Protein AF-A0A0F8WND5-F1 (afdb_monomer)

pLDDT: mean 88.79, std 15.29, range [37.38, 98.12]

Radius of gyration: 18.57 Å; Cα contacts (8 Å, |Δi|>4): 70; chains: 1; bounding box: 40×26×60 Å

Sequence (109 aa):
KLVELFHLFRPLLEQAYEELGYPAEDLDNAIVAALDQILSTPIPTTPIALTHESVHYKYADPKLEALPPIQKQLLRMGPDHTQKIQTKARGLREALLSGAAEPVPTDDE

Mean predicted aligned error: 6.94 Å

Organism: NCBI:txid412755

Secondary structure (DSSP, 8-state):
-HHHHHHHHHHHHHHHHHHTTS-GGGHHHHHHHHHHHHHT----SSPPPEEEETTEEEESSHHHHTS-HHHHHHHHH-HHHHHHHHHHHHHHHHHHHHHT---------

Solvent-accessible surface area (backbone atoms only — not comparable to full-atom values): 6504 Å² total; p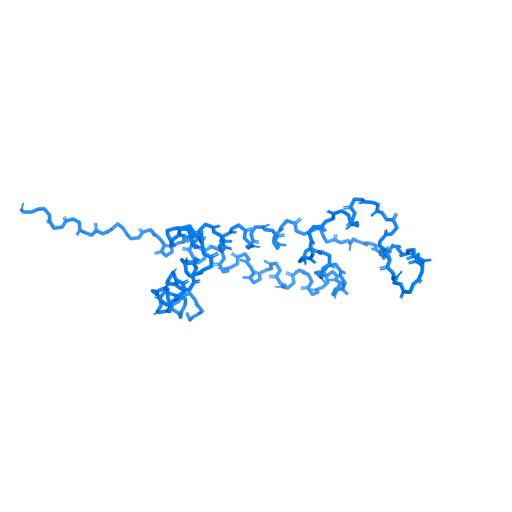er-residue (Å²): 107,73,64,58,53,47,65,72,44,37,69,62,51,26,52,55,38,37,76,74,73,42,67,41,85,48,50,63,57,52,53,52,50,53,40,50,50,54,59,67,42,78,72,64,95,59,88,81,59,69,37,78,65,79,99,44,78,41,52,58,50,66,72,62,53,70,42,58,69,68,36,45,50,36,56,72,62,36,49,72,51,35,52,54,51,32,54,52,40,50,55,51,50,52,51,56,60,61,67,68,68,69,75,78,82,76,86,73,132

Foldseek 3Di:
DVLVVCVVCLVVQLVVCVVVVDHSVCSLVVLLVVLVLLLPQDADPDDFDWDDDDPDIATPDVVLRPRDPNSVVLVVVHRVSSVVSNVVSVVVSVVNVVVVPDDDPPPDD

Structure (mmCIF, N/CA/C/O backbone):
data_AF-A0A0F8WND5-F1
#
_entry.id   AF-A0A0F8WND5-F1
#
loop_
_atom_site.group_PDB
_atom_site.id
_atom_site.type_symbol
_atom_site.label_atom_id
_atom_site.label_alt_id
_atom_site.label_comp_id
_atom_site.label_asym_id
_atom_site.label_entity_id
_atom_site.label_seq_id
_atom_site.pdbx_PDB_ins_code
_atom_site.Cartn_x
_atom_site.Cartn_y
_atom_site.Cartn_z
_atom_site.occupancy
_atom_site.B_iso_or_equiv
_atom_site.auth_seq_id
_atom_site.auth_comp_id
_atom_site.auth_asym_id
_atom_site.auth_atom_id
_atom_site.pdbx_PDB_model_num
ATOM 1 N N . LYS A 1 1 ? 5.957 -1.771 17.886 1.00 80.50 1 LYS A N 1
ATOM 2 C CA . LYS A 1 1 ? 6.340 -0.363 17.589 1.00 80.50 1 LYS A CA 1
ATOM 3 C C . LYS A 1 1 ? 5.518 0.290 16.473 1.00 80.50 1 LYS A C 1
ATOM 5 O O . LYS A 1 1 ? 4.737 1.163 16.798 1.00 80.50 1 LYS A O 1
ATOM 10 N N . LEU A 1 2 ? 5.657 -0.063 15.181 1.00 90.38 2 LEU A N 1
ATOM 11 C CA . LEU A 1 2 ? 4.884 0.634 14.123 1.00 90.38 2 LEU A CA 1
ATOM 12 C C . LEU A 1 2 ? 3.372 0.364 14.226 1.00 90.38 2 LEU A C 1
ATOM 14 O O . LEU A 1 2 ? 2.579 1.283 14.096 1.00 90.38 2 LEU A O 1
ATOM 18 N N . VAL A 1 3 ? 2.993 -0.884 14.509 1.00 92.81 3 VAL A N 1
ATOM 19 C CA . VAL A 1 3 ? 1.590 -1.299 14.687 1.00 92.81 3 VAL A CA 1
ATOM 20 C C . VAL A 1 3 ? 0.958 -0.604 15.895 1.00 92.81 3 VAL A C 1
ATOM 22 O O . VAL A 1 3 ? -0.095 -0.001 15.767 1.00 92.81 3 VAL A O 1
ATOM 25 N N . GLU A 1 4 ? 1.644 -0.580 17.041 1.00 92.69 4 GLU A N 1
ATOM 26 C CA . GLU A 1 4 ? 1.213 0.196 18.220 1.00 92.69 4 GLU A CA 1
ATOM 27 C C . GLU A 1 4 ? 0.980 1.676 17.881 1.00 92.69 4 GLU A C 1
ATOM 29 O O . GLU A 1 4 ? -0.027 2.249 18.282 1.00 92.69 4 GLU A O 1
ATOM 34 N N . LEU A 1 5 ? 1.888 2.291 17.112 1.00 94.00 5 LEU A N 1
ATOM 35 C CA . LEU A 1 5 ? 1.754 3.686 16.694 1.00 94.00 5 LEU A CA 1
ATOM 36 C C . LEU A 1 5 ? 0.546 3.895 15.773 1.00 94.00 5 LEU A C 1
ATOM 38 O O . LEU A 1 5 ? -0.146 4.902 15.887 1.00 94.00 5 LEU A O 1
ATOM 42 N N . PHE A 1 6 ? 0.287 2.943 14.878 1.00 93.50 6 PHE A N 1
ATOM 43 C CA . PHE A 1 6 ? -0.901 2.952 14.035 1.00 93.50 6 PHE A CA 1
ATOM 44 C C . PHE A 1 6 ? -2.181 2.897 14.875 1.00 93.50 6 PHE A C 1
ATOM 46 O O . PHE A 1 6 ? -3.042 3.750 14.695 1.00 93.50 6 PHE A O 1
ATOM 53 N N . HIS A 1 7 ? -2.283 1.980 15.842 1.00 93.00 7 HIS A N 1
ATOM 54 C CA . HIS A 1 7 ? -3.452 1.914 16.726 1.00 93.00 7 HIS A CA 1
ATOM 55 C C . HIS A 1 7 ? -3.602 3.163 17.603 1.00 93.00 7 HIS A C 1
ATOM 57 O O . HIS A 1 7 ? -4.723 3.598 17.838 1.00 93.00 7 HIS A O 1
ATOM 63 N N . LEU A 1 8 ? -2.496 3.783 18.032 1.00 94.81 8 LEU A N 1
ATOM 64 C CA . LEU A 1 8 ? -2.533 5.047 18.772 1.00 94.81 8 LEU A CA 1
ATOM 65 C C . LEU A 1 8 ? -3.139 6.191 17.942 1.00 94.81 8 LEU A C 1
ATOM 67 O O . LEU A 1 8 ? -3.896 6.998 18.473 1.00 94.81 8 LEU A O 1
ATOM 71 N N . PHE A 1 9 ? -2.802 6.274 16.652 1.00 95.69 9 PHE A N 1
ATOM 72 C CA . PHE A 1 9 ? -3.289 7.333 15.759 1.00 95.69 9 PHE A CA 1
ATOM 73 C C . PHE A 1 9 ? -4.554 6.977 14.982 1.00 95.69 9 PHE A C 1
ATOM 75 O O . PHE A 1 9 ? -5.104 7.846 14.308 1.00 95.69 9 PHE A O 1
ATOM 82 N N . ARG A 1 10 ? -5.029 5.736 15.082 1.00 95.38 10 ARG A N 1
ATOM 83 C CA . ARG A 1 10 ? -6.198 5.227 14.365 1.00 95.38 10 ARG A CA 1
ATOM 84 C C . ARG A 1 10 ? -7.403 6.175 14.410 1.00 95.38 10 ARG A C 1
ATOM 86 O O . ARG A 1 10 ? -7.871 6.495 13.325 1.00 95.38 10 ARG A O 1
ATOM 93 N N . PRO A 1 11 ? -7.837 6.719 15.566 1.00 96.19 11 PRO A N 1
ATOM 94 C CA . PRO A 1 11 ? -8.999 7.610 15.590 1.00 96.19 11 PRO A CA 1
ATOM 95 C C . PRO A 1 11 ? -8.827 8.864 14.717 1.00 96.19 11 PRO A C 1
ATOM 97 O O . PRO A 1 11 ? -9.767 9.312 14.072 1.00 96.19 11 PRO A O 1
ATOM 100 N N . LEU A 1 12 ? -7.609 9.419 14.652 1.00 97.56 12 LEU A N 1
ATOM 101 C CA . LEU A 1 12 ? -7.313 10.578 13.801 1.00 97.56 12 LEU A CA 1
ATOM 102 C C . LEU A 1 12 ? -7.253 10.199 12.319 1.00 97.56 12 LEU A C 1
ATOM 104 O O . LEU A 1 12 ? -7.610 11.002 11.461 1.00 97.56 12 LEU A O 1
ATOM 108 N N . LEU A 1 13 ? -6.775 8.992 12.013 1.00 96.81 13 LEU A N 1
ATOM 109 C CA . LEU A 1 13 ? -6.732 8.482 10.646 1.00 96.81 13 LEU A CA 1
ATOM 110 C C . LEU A 1 13 ? -8.138 8.169 10.125 1.00 96.81 13 LEU A C 1
ATOM 112 O O . LEU A 1 13 ? -8.427 8.504 8.984 1.00 96.81 13 LEU A O 1
ATOM 116 N N . GLU A 1 14 ? -8.997 7.575 10.954 1.00 97.50 14 GLU A N 1
ATOM 117 C CA . GLU A 1 14 ? -10.402 7.286 10.640 1.00 97.50 14 GLU A CA 1
ATOM 118 C C . GLU A 1 14 ? -11.168 8.585 10.372 1.00 97.50 14 GLU A C 1
ATOM 120 O O . GLU A 1 14 ? -11.776 8.721 9.312 1.00 97.50 14 GLU A O 1
ATOM 125 N N . GLN A 1 15 ? -11.021 9.591 11.244 1.00 97.75 15 GLN A N 1
ATOM 126 C CA . GLN A 1 15 ? -11.613 10.914 11.026 1.00 97.75 15 GLN A CA 1
ATOM 127 C C . GLN A 1 15 ? -11.137 11.547 9.706 1.00 97.75 15 GLN A C 1
ATOM 129 O O . GLN A 1 15 ? -11.943 12.030 8.914 1.00 97.75 15 GLN A O 1
ATOM 134 N N . ALA A 1 16 ? -9.830 11.532 9.431 1.00 97.69 16 ALA A N 1
ATOM 135 C CA . ALA A 1 16 ? -9.302 12.078 8.182 1.00 97.69 16 ALA A CA 1
ATOM 136 C C . ALA A 1 16 ? -9.788 11.293 6.947 1.00 97.69 16 ALA A C 1
ATOM 138 O O . ALA A 1 16 ? -9.932 11.867 5.869 1.00 97.69 16 ALA A O 1
ATOM 139 N N . TYR A 1 17 ? -10.036 9.989 7.082 1.00 97.38 17 TYR A N 1
ATOM 140 C CA . TYR A 1 17 ? -10.560 9.144 6.009 1.00 97.38 17 TYR A CA 1
ATOM 141 C C . TYR A 1 17 ? -12.030 9.470 5.696 1.00 97.38 17 TYR A C 1
ATOM 143 O O . TYR A 1 17 ? -12.391 9.584 4.521 1.00 97.38 17 TYR A O 1
ATOM 151 N N . GLU A 1 18 ? -12.833 9.749 6.726 1.00 97.62 18 GLU A N 1
ATOM 152 C CA . GLU A 1 18 ? -14.198 10.282 6.592 1.00 97.62 18 GLU A CA 1
ATOM 153 C C . GLU A 1 18 ? -14.239 11.659 5.939 1.00 97.62 18 GLU A C 1
ATOM 155 O O . GLU A 1 18 ? -15.063 11.904 5.058 1.00 97.62 18 GLU A O 1
ATOM 160 N N . GLU A 1 19 ? -13.316 12.550 6.301 1.00 97.62 19 GLU A N 1
ATOM 161 C CA . GLU A 1 19 ? -13.205 13.879 5.688 1.00 97.62 19 GLU A CA 1
ATOM 162 C C . GLU A 1 19 ? -12.888 13.812 4.181 1.00 97.62 19 GLU A C 1
ATOM 164 O O . GLU A 1 19 ? -13.234 14.726 3.429 1.00 97.62 19 GLU A O 1
ATOM 169 N N . LEU A 1 20 ? -12.283 12.713 3.712 1.00 96.69 20 LEU A N 1
ATOM 170 C CA . LEU A 1 20 ? -12.071 12.429 2.288 1.00 96.69 20 LEU A CA 1
ATOM 171 C C . LEU A 1 20 ? -13.305 11.820 1.591 1.00 96.69 20 LEU A C 1
ATOM 173 O O . LEU A 1 20 ? -13.280 11.644 0.370 1.00 96.69 20 LEU A O 1
ATOM 177 N N . GLY A 1 21 ? -14.375 11.527 2.334 1.00 96.94 21 GLY A N 1
ATOM 178 C CA . GLY A 1 21 ? -15.628 10.958 1.836 1.00 96.94 21 GLY A CA 1
ATOM 179 C C . GLY A 1 21 ? -15.700 9.428 1.852 1.00 96.94 21 GLY A C 1
ATOM 180 O O . GLY A 1 21 ? -16.573 8.873 1.184 1.00 96.94 21 GLY A O 1
ATOM 181 N N . TYR A 1 22 ? -14.803 8.748 2.574 1.00 96.88 22 TYR A N 1
ATOM 182 C CA . TYR A 1 22 ? -14.816 7.288 2.737 1.00 96.88 22 TYR A CA 1
ATOM 183 C C . TYR A 1 22 ? -15.362 6.883 4.118 1.00 96.88 22 TYR A C 1
ATOM 185 O O . TYR A 1 22 ? -15.199 7.644 5.062 1.00 96.88 22 TYR A O 1
ATOM 193 N N . PRO A 1 23 ? -15.980 5.703 4.289 1.00 96.38 23 PRO A N 1
ATOM 194 C CA . PRO A 1 23 ? -16.386 5.228 5.617 1.00 96.38 23 PRO A CA 1
ATOM 195 C C . PRO A 1 23 ? -15.171 5.006 6.533 1.00 96.38 23 PRO A C 1
ATOM 197 O O . PRO A 1 23 ? -14.195 4.388 6.099 1.00 96.38 23 PRO A O 1
ATOM 200 N N . ALA A 1 24 ? -15.207 5.475 7.787 1.00 94.75 24 ALA A N 1
ATOM 201 C CA . ALA A 1 24 ? -14.108 5.288 8.746 1.00 94.75 24 ALA A CA 1
ATOM 202 C C . ALA A 1 24 ? -13.732 3.812 8.914 1.00 94.75 24 ALA A C 1
ATOM 204 O O . ALA A 1 24 ? -12.549 3.464 8.922 1.00 94.75 24 ALA A O 1
ATOM 205 N N . GLU A 1 25 ? -14.738 2.940 9.006 1.00 92.12 25 GLU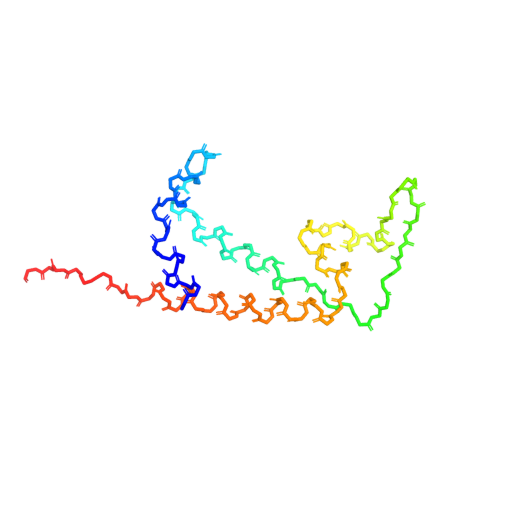 A N 1
ATOM 206 C CA . GLU A 1 25 ? -14.579 1.502 9.211 1.00 92.12 25 GLU A CA 1
ATOM 207 C C . GLU A 1 25 ? -13.805 0.801 8.081 1.00 92.12 25 GLU A C 1
ATOM 209 O O . GLU A 1 25 ? -13.232 -0.271 8.290 1.00 92.12 25 GLU A O 1
ATOM 214 N N . ASP A 1 26 ? -13.726 1.417 6.898 1.00 95.81 26 ASP A N 1
ATOM 215 C CA . ASP A 1 26 ? -13.004 0.872 5.749 1.00 95.81 26 ASP A CA 1
ATOM 216 C C . ASP A 1 26 ? -11.497 1.160 5.788 1.00 95.81 26 ASP A C 1
ATOM 218 O O . ASP A 1 26 ? -10.750 0.566 5.004 1.00 95.81 26 ASP A O 1
ATOM 222 N N . LEU A 1 27 ? -11.012 2.019 6.695 1.00 96.25 27 LEU A N 1
ATOM 223 C CA . LEU A 1 27 ? -9.596 2.397 6.764 1.00 96.25 27 LEU A CA 1
ATOM 224 C C . LEU A 1 27 ? -8.675 1.173 6.888 1.00 96.25 27 LEU A C 1
ATOM 226 O O . LEU A 1 27 ? -7.671 1.070 6.177 1.00 96.25 27 LEU A O 1
ATOM 230 N N . ASP A 1 28 ? -9.009 0.233 7.772 1.00 93.44 28 ASP A N 1
ATOM 231 C CA . ASP A 1 28 ? -8.213 -0.982 7.975 1.00 93.44 28 ASP A CA 1
ATOM 232 C C . ASP A 1 28 ? -8.137 -1.826 6.709 1.00 93.44 28 ASP A C 1
ATOM 234 O O . ASP A 1 28 ? -7.055 -2.259 6.296 1.00 93.44 28 ASP A O 1
ATOM 238 N N . ASN A 1 29 ? -9.285 -2.016 6.060 1.00 94.88 29 ASN A N 1
ATOM 239 C CA . ASN A 1 29 ? -9.380 -2.761 4.814 1.00 94.88 29 ASN A CA 1
ATOM 240 C C . ASN A 1 29 ? -8.573 -2.072 3.712 1.00 94.88 29 ASN A C 1
ATOM 242 O O . ASN A 1 29 ? -7.856 -2.742 2.968 1.00 94.88 29 ASN A O 1
ATOM 246 N N . ALA A 1 30 ? -8.620 -0.740 3.639 1.00 95.88 30 ALA A N 1
ATOM 247 C CA . ALA A 1 30 ? -7.846 0.043 2.687 1.00 95.88 30 ALA A CA 1
ATOM 248 C C . ALA A 1 30 ? -6.332 -0.110 2.910 1.00 95.88 30 ALA A C 1
ATOM 250 O O . ALA A 1 30 ? -5.579 -0.288 1.947 1.00 95.88 30 ALA A O 1
ATOM 251 N N . ILE A 1 31 ? -5.872 -0.109 4.165 1.00 95.94 31 ILE A N 1
ATOM 252 C CA . ILE A 1 31 ? -4.457 -0.320 4.507 1.00 95.94 31 ILE A CA 1
ATOM 253 C C . ILE A 1 31 ? -4.014 -1.737 4.140 1.00 95.94 31 ILE A C 1
ATOM 255 O O . ILE A 1 31 ? -2.967 -1.910 3.507 1.00 95.94 31 ILE A O 1
ATOM 259 N N . VAL A 1 32 ? -4.800 -2.755 4.495 1.00 96.56 32 VAL A N 1
ATOM 260 C CA . VAL A 1 32 ? -4.492 -4.151 4.151 1.00 96.56 32 VAL A CA 1
ATOM 261 C C . VAL A 1 32 ? -4.475 -4.339 2.632 1.00 96.56 32 VAL A C 1
ATOM 263 O O . VAL A 1 32 ? -3.528 -4.925 2.107 1.00 96.56 32 VAL A O 1
ATOM 266 N N . ALA A 1 33 ? -5.440 -3.769 1.907 1.00 96.62 33 ALA A N 1
ATOM 267 C CA . ALA A 1 33 ? -5.488 -3.815 0.448 1.00 96.62 33 ALA A CA 1
ATOM 268 C C . ALA A 1 33 ? -4.276 -3.121 -0.199 1.00 96.62 33 ALA A C 1
ATOM 270 O O . ALA A 1 33 ? -3.705 -3.637 -1.163 1.00 96.62 33 ALA A O 1
ATOM 271 N N . ALA A 1 34 ? -3.828 -1.986 0.345 1.00 96.81 34 ALA A N 1
ATOM 272 C CA . ALA A 1 34 ? -2.618 -1.310 -0.120 1.00 96.81 34 ALA A CA 1
ATOM 273 C C . ALA A 1 34 ? -1.356 -2.164 0.113 1.00 96.81 34 ALA A C 1
ATOM 275 O O . ALA A 1 34 ? -0.490 -2.253 -0.763 1.00 96.81 34 ALA A O 1
ATOM 276 N N . LEU A 1 35 ? -1.254 -2.843 1.262 1.00 97.75 35 LEU A N 1
ATOM 277 C CA . LEU A 1 35 ? -0.170 -3.794 1.531 1.00 97.75 35 LEU A CA 1
ATOM 278 C C . LEU A 1 35 ? -0.216 -4.986 0.567 1.00 97.75 35 LEU A C 1
ATOM 280 O O . LEU A 1 35 ? 0.825 -5.381 0.039 1.00 97.75 35 LEU A O 1
ATOM 284 N N . ASP A 1 36 ? -1.401 -5.511 0.264 1.00 97.62 36 ASP A N 1
ATOM 285 C CA . ASP A 1 36 ? -1.582 -6.588 -0.714 1.00 97.62 36 ASP A CA 1
ATOM 286 C C . ASP A 1 36 ? -1.200 -6.150 -2.136 1.00 97.62 36 ASP A C 1
ATOM 288 O O . ASP A 1 36 ? -0.575 -6.905 -2.892 1.00 97.62 36 ASP A O 1
ATOM 292 N N . GLN A 1 37 ? -1.458 -4.893 -2.495 1.00 97.62 37 GLN A N 1
ATOM 293 C CA . GLN A 1 37 ? -0.999 -4.322 -3.758 1.00 97.62 37 GLN A CA 1
ATOM 294 C C . GLN A 1 37 ? 0.534 -4.251 -3.842 1.00 97.62 37 GLN A C 1
ATOM 296 O O . GLN A 1 37 ? 1.111 -4.533 -4.893 1.00 97.62 37 GLN A O 1
ATOM 301 N N . ILE A 1 38 ? 1.215 -3.924 -2.742 1.00 97.94 38 ILE A N 1
ATOM 302 C CA . ILE A 1 38 ? 2.683 -3.947 -2.663 1.00 97.94 38 ILE A CA 1
ATOM 303 C C . ILE A 1 38 ? 3.204 -5.384 -2.809 1.00 97.94 38 ILE A C 1
ATOM 305 O O . ILE A 1 38 ? 4.111 -5.647 -3.609 1.00 97.94 38 ILE A O 1
ATOM 309 N N . LEU A 1 39 ? 2.613 -6.324 -2.069 1.00 97.88 39 LEU A N 1
ATOM 310 C CA . LEU A 1 39 ? 3.009 -7.735 -2.047 1.00 97.88 39 LEU A CA 1
ATOM 311 C C . LEU A 1 39 ? 2.773 -8.460 -3.376 1.00 97.88 39 LEU A C 1
ATOM 313 O O . LEU A 1 39 ? 3.504 -9.396 -3.687 1.00 97.88 39 LEU A O 1
ATOM 317 N N . SER A 1 40 ? 1.803 -8.011 -4.172 1.00 97.19 40 SER A N 1
ATOM 318 C CA . SER A 1 40 ? 1.522 -8.541 -5.514 1.00 97.19 40 SER A CA 1
ATOM 319 C C . SER A 1 40 ? 2.422 -7.973 -6.617 1.00 97.19 40 SER A C 1
ATOM 321 O O . SER A 1 40 ? 2.319 -8.407 -7.764 1.00 97.19 40 SER A O 1
ATOM 323 N N . THR A 1 41 ? 3.328 -7.038 -6.303 1.00 96.75 41 THR A N 1
ATOM 324 C CA . THR A 1 41 ? 4.280 -6.517 -7.298 1.00 96.75 41 THR A CA 1
ATOM 325 C C . THR A 1 41 ? 5.200 -7.642 -7.799 1.00 96.75 41 THR A C 1
ATOM 327 O O . THR A 1 41 ? 5.835 -8.314 -6.980 1.00 96.75 41 THR A O 1
ATOM 330 N N . PRO A 1 42 ? 5.339 -7.855 -9.119 1.00 93.94 42 PRO A N 1
ATOM 331 C CA . PRO A 1 42 ? 6.270 -8.850 -9.641 1.00 93.94 42 PRO A CA 1
ATOM 332 C C . PRO A 1 42 ? 7.728 -8.431 -9.393 1.00 93.94 42 PRO A C 1
ATOM 334 O O . PRO A 1 42 ? 8.074 -7.260 -9.541 1.00 93.94 42 PRO A O 1
ATOM 337 N N . ILE A 1 43 ? 8.602 -9.389 -9.064 1.00 92.25 43 ILE A N 1
ATOM 338 C CA . ILE A 1 43 ? 10.056 -9.168 -9.002 1.00 92.25 43 ILE A CA 1
ATOM 339 C C . ILE A 1 43 ? 10.660 -9.615 -10.342 1.00 92.25 43 ILE A C 1
ATOM 341 O O . ILE A 1 43 ? 10.689 -10.816 -10.620 1.00 92.25 43 ILE A O 1
ATOM 345 N N . PRO A 1 44 ? 11.129 -8.687 -11.191 1.00 84.19 44 PRO A N 1
ATOM 346 C CA . PRO A 1 44 ? 11.693 -9.034 -12.485 1.00 84.19 44 PRO A CA 1
ATOM 347 C C . PRO A 1 44 ? 13.064 -9.693 -12.302 1.00 84.19 44 PRO A C 1
ATOM 349 O O . PRO A 1 44 ? 13.946 -9.161 -11.631 1.00 84.19 44 PRO A O 1
ATOM 352 N N . THR A 1 45 ? 13.250 -10.856 -12.924 1.00 81.69 45 THR A N 1
ATOM 353 C CA . THR A 1 45 ? 14.517 -11.611 -12.914 1.00 81.69 45 THR A CA 1
ATOM 354 C C . THR A 1 45 ? 15.492 -11.149 -13.996 1.00 81.69 45 THR A C 1
ATOM 356 O O . THR A 1 45 ? 16.639 -11.587 -14.031 1.00 81.69 45 THR A O 1
ATOM 359 N N . THR A 1 46 ? 15.038 -10.279 -14.897 1.00 84.69 46 THR A N 1
ATOM 360 C CA . THR A 1 46 ? 15.810 -9.720 -16.008 1.00 84.69 46 THR A CA 1
ATOM 361 C C . THR A 1 46 ? 15.616 -8.207 -16.075 1.00 84.69 46 THR A C 1
ATOM 363 O O . THR A 1 46 ? 14.592 -7.705 -15.602 1.00 84.69 46 THR A O 1
ATOM 366 N N . PRO A 1 47 ? 16.547 -7.463 -16.696 1.00 86.00 47 PRO A N 1
ATOM 367 C CA . PRO A 1 47 ? 16.357 -6.039 -16.947 1.00 86.00 47 PRO A CA 1
ATOM 368 C C . PRO A 1 47 ? 15.034 -5.766 -17.674 1.00 86.00 47 PRO A C 1
ATOM 370 O O . PRO A 1 47 ? 14.698 -6.451 -18.641 1.00 86.00 47 PRO A O 1
ATOM 373 N N . ILE A 1 48 ? 14.284 -4.768 -17.204 1.00 88.81 48 ILE A N 1
ATOM 374 C CA . ILE A 1 48 ? 13.015 -4.376 -17.822 1.00 88.81 48 ILE A CA 1
ATOM 375 C C . ILE A 1 48 ? 13.310 -3.458 -19.008 1.00 88.81 48 ILE A C 1
ATOM 377 O O . ILE A 1 48 ? 13.973 -2.432 -18.856 1.00 88.81 48 ILE A O 1
ATOM 381 N N . ALA A 1 49 ? 12.801 -3.812 -20.186 1.00 90.56 49 ALA A N 1
ATOM 382 C CA . ALA A 1 49 ? 12.920 -2.973 -21.371 1.00 90.56 49 ALA A CA 1
ATOM 383 C C . ALA A 1 49 ? 12.014 -1.735 -21.267 1.00 90.56 49 ALA A C 1
ATOM 385 O O . ALA A 1 49 ? 10.859 -1.826 -20.840 1.00 90.56 49 ALA A O 1
ATOM 386 N N . LEU A 1 50 ? 12.535 -0.584 -21.696 1.00 91.38 50 LEU A N 1
ATOM 387 C CA . LEU A 1 50 ? 11.814 0.685 -21.728 1.00 91.38 50 LEU A CA 1
ATOM 388 C C . LEU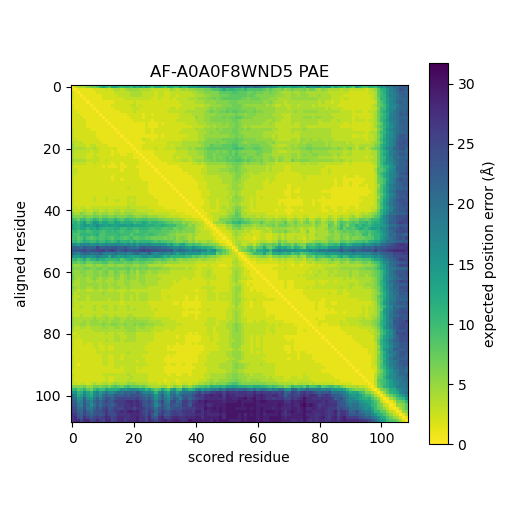 A 1 50 ? 11.655 1.174 -23.168 1.00 91.38 50 LEU A C 1
ATOM 390 O O . LEU A 1 50 ? 12.572 1.036 -23.977 1.00 91.38 50 LEU A O 1
ATOM 394 N N . THR A 1 51 ? 10.514 1.786 -23.469 1.00 89.69 51 THR A N 1
ATOM 395 C CA . THR A 1 51 ? 10.292 2.543 -24.703 1.00 89.69 51 THR A CA 1
ATOM 396 C C . THR A 1 51 ? 10.339 4.038 -24.411 1.00 89.69 51 THR A C 1
ATOM 398 O O . THR A 1 51 ? 9.902 4.507 -23.356 1.00 89.69 51 THR A O 1
ATOM 401 N N . HIS A 1 52 ? 10.894 4.798 -25.352 1.00 84.19 52 HIS A N 1
ATOM 402 C CA . HIS A 1 52 ? 10.937 6.255 -25.290 1.00 84.19 52 HIS A CA 1
ATOM 403 C C . HIS A 1 52 ? 9.800 6.822 -26.147 1.00 84.19 52 HIS A C 1
ATOM 405 O O . HIS A 1 52 ? 9.980 7.145 -27.322 1.00 84.19 52 HIS A O 1
ATOM 411 N N . GLU A 1 53 ? 8.601 6.891 -25.572 1.00 72.94 53 GLU A N 1
ATOM 412 C CA . GLU A 1 53 ? 7.464 7.575 -26.186 1.00 72.94 53 GLU A CA 1
ATOM 413 C C . GLU A 1 53 ? 7.412 9.013 -25.655 1.00 72.94 53 GLU A C 1
ATOM 415 O O . GLU A 1 53 ? 6.915 9.259 -24.557 1.00 72.94 53 GLU A O 1
ATOM 420 N N . SER A 1 54 ? 7.889 9.979 -26.449 1.00 74.31 54 SER A N 1
ATOM 421 C CA . SER A 1 54 ? 7.960 11.418 -26.113 1.00 74.31 54 SER A CA 1
ATOM 422 C C . SER A 1 54 ? 8.937 11.757 -24.967 1.00 74.31 54 SER A C 1
ATOM 424 O O . SER A 1 54 ? 10.041 11.241 -24.962 1.00 74.31 54 SER A O 1
ATOM 426 N N . VAL A 1 55 ? 8.588 12.656 -24.034 1.00 77.56 55 VAL A N 1
ATOM 427 C CA . VAL A 1 55 ? 9.475 13.157 -22.954 1.00 77.56 55 VAL A CA 1
ATOM 428 C C . VAL A 1 55 ? 9.637 12.142 -21.808 1.00 77.56 55 VAL A C 1
ATOM 430 O O . VAL A 1 55 ? 10.447 12.338 -20.904 1.00 77.56 55 VAL A O 1
ATOM 433 N N . HIS A 1 56 ? 8.868 11.050 -21.817 1.00 82.31 56 HIS A N 1
ATOM 434 C CA . HIS A 1 56 ? 8.824 10.080 -20.726 1.00 82.31 56 HIS A CA 1
ATOM 435 C C . HIS A 1 56 ? 9.177 8.665 -21.194 1.00 82.31 56 HIS A C 1
ATOM 437 O O . HIS A 1 56 ? 8.837 8.245 -22.299 1.00 82.31 56 HIS A O 1
ATOM 443 N N . TYR A 1 57 ? 9.810 7.905 -20.301 1.00 88.38 57 TYR A N 1
ATOM 444 C CA . TYR A 1 57 ? 10.031 6.473 -20.479 1.00 88.38 57 TYR A CA 1
ATOM 445 C C . TYR A 1 57 ? 8.819 5.676 -19.992 1.00 88.38 57 TYR A C 1
ATOM 447 O O . TYR A 1 57 ? 8.310 5.920 -18.893 1.00 88.38 57 TYR A O 1
ATOM 455 N N . LYS A 1 58 ? 8.407 4.690 -20.790 1.00 91.44 58 LYS A N 1
ATOM 456 C CA . LYS A 1 58 ? 7.373 3.703 -20.451 1.00 91.44 58 LYS A CA 1
ATOM 457 C C . LYS A 1 58 ? 7.961 2.300 -20.435 1.00 91.44 58 LYS A C 1
ATOM 459 O O . LYS A 1 58 ? 8.997 2.056 -21.053 1.00 91.44 58 LYS A O 1
ATOM 464 N N . TYR A 1 59 ? 7.308 1.373 -19.745 1.00 92.88 59 TYR A N 1
ATOM 465 C CA . TYR A 1 59 ? 7.651 -0.038 -19.865 1.00 92.88 59 TYR A CA 1
ATOM 466 C C . TYR A 1 59 ? 7.268 -0.552 -21.252 1.00 92.88 59 TYR A C 1
ATOM 468 O O . TYR A 1 59 ? 6.165 -0.308 -21.734 1.00 92.88 59 TYR A O 1
ATOM 476 N N . ALA A 1 60 ? 8.188 -1.278 -21.890 1.00 92.00 60 ALA A N 1
ATOM 477 C CA . ALA A 1 60 ? 7.939 -1.872 -23.200 1.00 92.00 60 ALA A CA 1
ATOM 478 C C . ALA A 1 60 ? 6.890 -2.994 -23.136 1.00 92.00 60 ALA A C 1
ATOM 480 O O . ALA A 1 60 ? 6.179 -3.223 -24.110 1.00 92.00 60 ALA A O 1
ATOM 481 N N . ASP A 1 61 ? 6.797 -3.691 -21.998 1.00 92.50 61 ASP A N 1
ATOM 482 C CA . ASP A 1 61 ? 5.758 -4.689 -21.743 1.00 92.50 61 ASP A CA 1
ATOM 483 C C . ASP A 1 61 ? 4.449 -3.989 -21.321 1.00 92.50 61 ASP A C 1
ATOM 485 O O . ASP A 1 61 ? 4.403 -3.391 -20.237 1.00 92.50 61 ASP A O 1
ATOM 489 N N . PRO A 1 62 ? 3.362 -4.098 -22.113 1.00 92.25 62 PRO A N 1
ATOM 490 C CA . PRO A 1 62 ? 2.074 -3.498 -21.777 1.00 92.25 62 PRO A CA 1
ATOM 491 C C . PRO A 1 62 ? 1.508 -3.982 -20.439 1.00 92.25 62 PRO A C 1
ATOM 493 O O . PRO A 1 62 ? 0.787 -3.236 -19.779 1.00 92.25 62 PRO A O 1
ATOM 496 N N . LYS A 1 63 ? 1.839 -5.208 -20.008 1.00 93.12 63 LYS A N 1
ATOM 497 C CA . LYS A 1 63 ? 1.397 -5.739 -18.712 1.00 93.12 63 LYS A CA 1
ATOM 498 C C . LYS A 1 63 ? 2.051 -4.993 -17.557 1.00 93.12 63 LYS A C 1
ATOM 500 O O . LYS A 1 63 ? 1.371 -4.705 -16.580 1.00 93.12 63 LYS A O 1
ATOM 505 N N . LEU A 1 64 ? 3.339 -4.662 -17.682 1.00 93.38 64 LEU A N 1
ATOM 506 C CA . LEU A 1 64 ? 4.068 -3.876 -16.684 1.00 93.38 64 LEU A CA 1
ATOM 507 C C . LEU A 1 64 ? 3.625 -2.409 -16.694 1.00 93.38 64 LEU A C 1
ATOM 509 O O . LEU A 1 64 ? 3.514 -1.791 -15.636 1.00 93.38 64 LEU A O 1
ATOM 513 N N . GLU A 1 65 ? 3.326 -1.850 -17.868 1.00 94.19 65 GLU A N 1
ATOM 514 C CA . GLU A 1 65 ? 2.848 -0.468 -17.980 1.00 94.19 65 GLU A CA 1
ATOM 515 C C . GLU A 1 65 ? 1.428 -0.281 -17.422 1.00 94.19 65 GLU A C 1
ATOM 517 O O . GLU A 1 65 ? 1.125 0.766 -16.842 1.00 94.19 65 GLU A O 1
ATOM 522 N N . ALA A 1 66 ? 0.581 -1.307 -17.532 1.00 95.25 66 ALA A N 1
ATOM 523 C CA . ALA A 1 66 ? -0.771 -1.322 -16.979 1.00 95.25 66 ALA A CA 1
ATOM 524 C C . ALA A 1 66 ? -0.821 -1.521 -15.453 1.00 95.25 66 ALA A C 1
ATOM 526 O O . ALA A 1 66 ? -1.897 -1.411 -14.864 1.00 95.25 66 ALA A O 1
ATOM 527 N N . LEU A 1 67 ? 0.312 -1.807 -14.797 1.00 96.19 67 LEU A N 1
ATOM 528 C CA . LEU A 1 67 ? 0.332 -1.983 -13.348 1.00 96.19 67 LEU A CA 1
ATOM 529 C C . LEU A 1 67 ? -0.031 -0.680 -12.616 1.00 96.19 67 LEU A C 1
ATOM 531 O O . LEU A 1 67 ? 0.287 0.423 -13.086 1.00 96.19 67 LEU A O 1
ATOM 535 N N . PRO A 1 68 ? -0.624 -0.793 -11.415 1.00 96.62 68 PRO A N 1
ATOM 536 C CA . PRO A 1 68 ? -0.861 0.343 -10.546 1.00 96.62 68 PRO A CA 1
ATOM 537 C C . PRO A 1 68 ? 0.402 1.180 -10.296 1.00 96.62 68 PRO A C 1
ATOM 539 O O . PRO A 1 68 ? 1.511 0.632 -10.239 1.00 96.62 68 PRO A O 1
ATOM 542 N N . PRO A 1 69 ? 0.261 2.500 -10.069 1.00 95.75 69 PRO A N 1
ATOM 543 C CA . PRO A 1 69 ? 1.398 3.401 -9.886 1.00 95.75 69 PRO A CA 1
ATOM 544 C C . PRO A 1 69 ? 2.407 2.938 -8.830 1.00 95.75 69 PRO A C 1
ATOM 546 O O . PRO A 1 69 ? 3.611 3.009 -9.074 1.00 95.75 69 PRO A O 1
ATOM 549 N N . ILE A 1 70 ? 1.935 2.408 -7.694 1.00 95.88 70 ILE A N 1
ATOM 550 C CA . ILE A 1 70 ? 2.809 1.917 -6.621 1.00 95.88 70 ILE A CA 1
ATOM 551 C C . ILE A 1 70 ? 3.651 0.716 -7.068 1.00 95.88 70 ILE A C 1
ATOM 553 O O . ILE A 1 70 ? 4.854 0.685 -6.829 1.00 95.88 70 ILE A O 1
ATOM 557 N N . GLN A 1 71 ? 3.066 -0.227 -7.806 1.00 97.06 71 GLN A N 1
ATOM 558 C CA . GLN A 1 71 ? 3.787 -1.392 -8.320 1.00 97.06 71 GLN A CA 1
ATOM 559 C C . GLN A 1 71 ? 4.827 -0.968 -9.362 1.00 97.06 71 GLN A C 1
ATOM 561 O O . GLN A 1 71 ? 5.974 -1.412 -9.317 1.00 97.06 71 GLN A O 1
ATOM 566 N N . LYS A 1 72 ? 4.475 -0.018 -10.243 1.00 95.62 72 LYS A N 1
ATOM 567 C CA . LYS A 1 72 ? 5.437 0.586 -11.178 1.00 95.62 72 LYS A CA 1
ATOM 568 C C . LYS A 1 72 ? 6.576 1.296 -10.454 1.00 95.62 72 LYS A C 1
ATOM 570 O O . LYS A 1 72 ? 7.703 1.248 -10.941 1.00 95.62 72 LYS A O 1
ATOM 575 N N . GLN A 1 73 ? 6.304 1.942 -9.319 1.00 95.56 73 GLN A N 1
ATOM 576 C CA . GLN A 1 73 ? 7.333 2.576 -8.500 1.00 95.56 73 GLN A CA 1
ATOM 577 C C . GLN A 1 73 ? 8.287 1.545 -7.897 1.00 95.56 73 GLN A C 1
ATOM 579 O O . GLN A 1 73 ? 9.496 1.734 -7.986 1.00 95.56 73 GLN A O 1
ATOM 584 N N . LEU A 1 74 ? 7.771 0.439 -7.358 1.00 96.19 74 LEU A N 1
ATOM 585 C CA . LEU A 1 74 ? 8.605 -0.649 -6.844 1.00 96.19 74 LEU A CA 1
ATOM 586 C C . LEU A 1 74 ? 9.511 -1.218 -7.944 1.00 96.19 74 LEU A C 1
ATOM 588 O O . LEU A 1 74 ? 10.722 -1.304 -7.754 1.00 96.19 74 LEU A O 1
ATOM 592 N N . LEU A 1 75 ? 8.960 -1.476 -9.134 1.00 95.00 75 LEU A N 1
ATOM 593 C CA . LEU A 1 75 ? 9.738 -1.933 -10.290 1.00 95.00 75 LEU A CA 1
ATOM 594 C C . LEU A 1 75 ? 10.896 -0.983 -10.644 1.00 95.00 75 LEU A C 1
ATOM 596 O O . LEU A 1 75 ? 11.997 -1.450 -10.937 1.00 95.00 75 LEU A O 1
ATOM 600 N N . ARG A 1 76 ? 10.694 0.341 -10.546 1.00 92.62 76 ARG A N 1
ATOM 601 C CA . ARG A 1 76 ? 11.752 1.345 -10.787 1.00 92.62 76 ARG A CA 1
ATOM 602 C C . ARG A 1 76 ? 12.870 1.316 -9.748 1.00 92.62 76 ARG A C 1
ATOM 604 O O . ARG A 1 76 ? 13.974 1.762 -10.043 1.00 92.62 76 ARG A O 1
ATOM 611 N N . MET A 1 77 ? 12.607 0.808 -8.547 1.00 93.44 77 MET A N 1
ATOM 612 C CA . MET A 1 77 ? 13.616 0.692 -7.491 1.00 93.44 77 MET A CA 1
ATOM 613 C C . MET A 1 77 ? 14.529 -0.531 -7.669 1.00 93.44 77 MET A C 1
ATOM 615 O O . MET A 1 77 ? 15.560 -0.612 -6.998 1.00 93.44 77 MET A O 1
ATOM 619 N N . GLY A 1 78 ? 14.170 -1.460 -8.562 1.00 92.56 78 GLY A N 1
ATOM 620 C CA . GLY A 1 78 ? 14.905 -2.696 -8.826 1.00 92.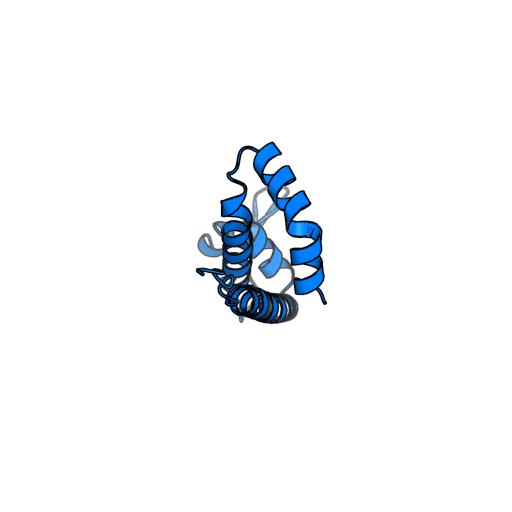56 78 GLY A CA 1
ATOM 621 C C . GLY A 1 78 ? 14.513 -3.866 -7.908 1.00 92.56 78 GLY A C 1
ATOM 622 O O . GLY A 1 78 ? 13.799 -3.676 -6.914 1.00 92.56 78 GLY A O 1
ATOM 623 N N . PRO A 1 79 ? 14.966 -5.093 -8.234 1.00 94.31 79 PRO A N 1
ATOM 624 C CA . PRO A 1 79 ? 14.539 -6.319 -7.556 1.00 94.31 79 PRO A CA 1
ATOM 625 C C . PRO A 1 79 ? 14.915 -6.342 -6.068 1.00 94.31 79 PRO A C 1
ATOM 627 O O . PRO A 1 79 ? 14.059 -6.627 -5.231 1.00 94.31 79 PRO A O 1
ATOM 630 N N . ASP A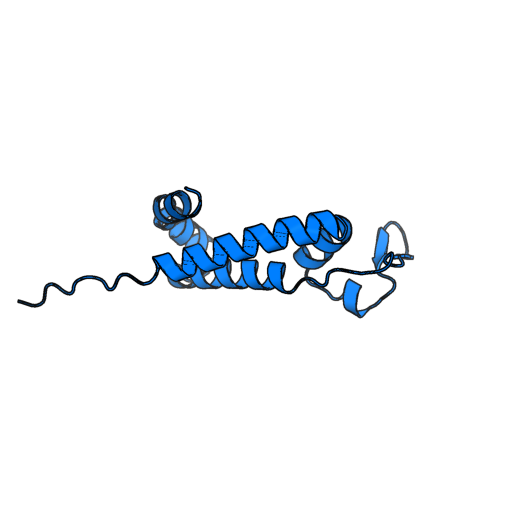 1 80 ? 16.141 -5.945 -5.715 1.00 95.12 80 ASP A N 1
ATOM 631 C CA . ASP A 1 80 ? 16.624 -5.955 -4.327 1.00 95.12 80 ASP A CA 1
ATOM 632 C C . ASP A 1 80 ? 15.787 -5.058 -3.406 1.00 95.12 80 ASP A C 1
ATOM 634 O O . ASP A 1 80 ? 15.426 -5.438 -2.289 1.00 95.12 80 ASP A O 1
ATOM 638 N N . HIS A 1 81 ? 15.470 -3.844 -3.861 1.00 95.38 81 HIS A N 1
ATOM 639 C CA . HIS A 1 81 ? 14.654 -2.912 -3.086 1.00 95.38 81 HIS A CA 1
ATOM 640 C C . HIS A 1 81 ? 13.196 -3.356 -3.030 1.00 95.38 81 HIS A C 1
ATOM 642 O O . HIS A 1 81 ? 12.596 -3.302 -1.956 1.00 95.38 81 HIS A O 1
ATOM 648 N N . THR A 1 82 ? 12.655 -3.860 -4.140 1.00 96.19 82 THR A N 1
ATOM 649 C CA . THR A 1 82 ? 11.303 -4.431 -4.185 1.00 96.19 82 THR A CA 1
ATOM 650 C C . THR A 1 82 ? 11.155 -5.542 -3.149 1.00 96.19 82 THR A C 1
ATOM 652 O O . THR A 1 82 ? 10.240 -5.501 -2.328 1.00 96.19 82 THR A O 1
ATOM 655 N N . GLN A 1 83 ? 12.101 -6.480 -3.097 1.00 96.75 83 GLN A N 1
ATOM 656 C CA . GLN A 1 83 ? 12.066 -7.597 -2.155 1.00 96.75 83 GLN A CA 1
ATOM 657 C C . GLN A 1 83 ? 12.174 -7.140 -0.694 1.00 96.75 83 GLN A C 1
ATOM 659 O O . GLN A 1 83 ? 1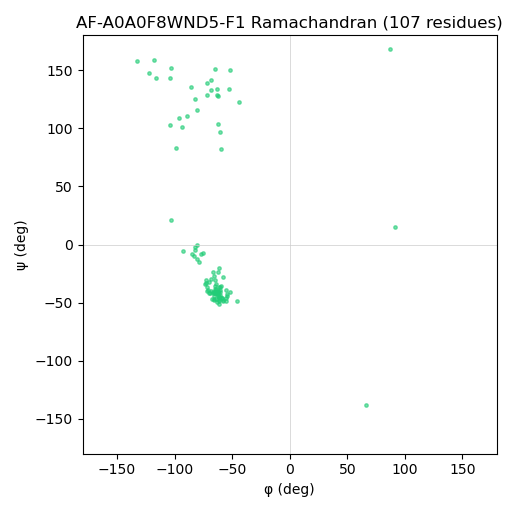1.456 -7.648 0.175 1.00 96.75 83 GLN A O 1
ATOM 664 N N . LYS A 1 84 ? 13.033 -6.153 -0.404 1.00 97.50 84 LYS A N 1
ATOM 665 C CA . LYS A 1 84 ? 13.144 -5.559 0.939 1.00 97.50 84 LYS A CA 1
ATOM 666 C C . LYS A 1 84 ? 11.827 -4.908 1.365 1.00 97.50 84 LYS A C 1
ATOM 668 O O . LYS A 1 84 ? 11.378 -5.139 2.487 1.00 97.50 84 LYS A O 1
ATOM 673 N N . ILE A 1 85 ? 11.193 -4.147 0.471 1.00 97.56 85 ILE A N 1
ATOM 674 C CA . ILE A 1 85 ? 9.900 -3.498 0.727 1.00 97.56 85 ILE A CA 1
ATOM 675 C C . ILE A 1 85 ? 8.817 -4.551 0.965 1.00 97.56 85 ILE A C 1
ATOM 677 O O . ILE A 1 85 ? 8.133 -4.492 1.983 1.00 97.56 85 ILE A O 1
ATOM 681 N N . GLN A 1 86 ? 8.707 -5.558 0.097 1.00 98.12 86 GLN A N 1
ATOM 682 C CA . GLN A 1 86 ? 7.730 -6.641 0.246 1.00 98.12 86 GLN A CA 1
ATOM 683 C C . GLN A 1 86 ? 7.919 -7.433 1.540 1.00 98.12 86 GLN A C 1
ATOM 685 O O . GLN A 1 86 ? 6.942 -7.767 2.203 1.00 98.12 86 GLN A O 1
ATOM 690 N N . THR A 1 87 ? 9.161 -7.691 1.954 1.00 98.06 87 THR A N 1
ATOM 691 C CA . THR A 1 87 ? 9.444 -8.350 3.239 1.00 98.06 87 THR A CA 1
ATOM 692 C C . THR A 1 87 ? 8.909 -7.528 4.413 1.00 98.06 87 THR A C 1
ATOM 694 O O . THR A 1 87 ? 8.286 -8.075 5.322 1.00 98.06 87 THR A O 1
ATOM 697 N N . LYS A 1 88 ? 9.104 -6.203 4.392 1.00 97.00 88 LYS A N 1
ATOM 698 C CA . LYS A 1 88 ? 8.569 -5.314 5.433 1.00 97.00 88 LYS A CA 1
ATOM 699 C C . LYS A 1 88 ? 7.045 -5.209 5.378 1.00 97.00 88 LYS A C 1
ATOM 701 O O . LYS A 1 88 ? 6.416 -5.266 6.429 1.00 97.00 88 LYS A O 1
ATOM 706 N N . ALA A 1 89 ? 6.465 -5.115 4.183 1.00 97.56 89 ALA A N 1
ATOM 707 C CA . ALA A 1 89 ? 5.018 -5.083 3.987 1.00 97.56 89 ALA A CA 1
ATOM 708 C C . ALA A 1 89 ? 4.348 -6.362 4.509 1.00 97.56 89 ALA A C 1
ATOM 710 O O . ALA A 1 89 ? 3.326 -6.278 5.181 1.00 97.56 89 ALA A O 1
ATOM 711 N N . ARG A 1 90 ? 4.963 -7.531 4.283 1.00 97.75 90 ARG A N 1
ATOM 712 C CA . ARG A 1 90 ? 4.474 -8.821 4.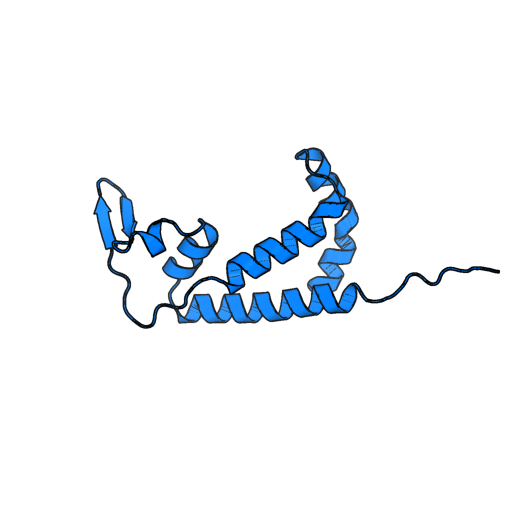786 1.00 97.75 90 ARG A CA 1
ATOM 713 C C . ARG A 1 90 ? 4.440 -8.848 6.309 1.00 97.75 90 ARG A C 1
ATOM 715 O O . ARG A 1 90 ? 3.390 -9.115 6.879 1.00 97.75 90 ARG A O 1
ATOM 722 N N . GLY A 1 91 ? 5.553 -8.490 6.951 1.00 96.56 91 GLY A N 1
ATOM 723 C CA . GLY A 1 91 ? 5.617 -8.444 8.413 1.00 96.56 91 GLY A CA 1
ATOM 724 C C . GLY A 1 91 ? 4.638 -7.434 9.020 1.00 96.56 91 GLY A C 1
ATOM 725 O O . GLY A 1 91 ? 4.050 -7.702 10.061 1.00 96.56 91 GLY A O 1
ATOM 726 N N . LEU A 1 92 ? 4.424 -6.288 8.361 1.00 95.88 92 LEU A N 1
ATOM 727 C CA . LEU A 1 92 ? 3.432 -5.307 8.804 1.00 95.88 92 LEU A CA 1
ATOM 728 C C . LEU A 1 92 ? 2.003 -5.842 8.669 1.00 95.88 92 LEU A C 1
ATOM 730 O O . LEU A 1 92 ? 1.227 -5.740 9.612 1.00 95.88 92 LEU A O 1
ATOM 734 N N . ARG A 1 93 ? 1.673 -6.444 7.524 1.00 96.12 93 ARG A N 1
ATOM 735 C CA . ARG A 1 93 ? 0.362 -7.046 7.269 1.00 96.12 93 ARG A CA 1
ATOM 736 C C . ARG A 1 93 ? 0.035 -8.129 8.292 1.00 96.12 93 ARG A C 1
ATOM 738 O O . ARG A 1 93 ? -1.046 -8.117 8.864 1.00 96.12 93 ARG A O 1
ATOM 745 N N . GLU A 1 94 ? 0.967 -9.048 8.530 1.00 95.75 94 GLU A N 1
ATOM 746 C CA . GLU A 1 94 ? 0.804 -10.116 9.521 1.00 95.75 94 GLU A CA 1
ATOM 747 C C . GLU A 1 94 ? 0.565 -9.541 10.919 1.00 95.75 94 GLU A C 1
ATOM 749 O O . GLU A 1 94 ? -0.375 -9.956 11.588 1.00 95.75 94 GLU A O 1
ATOM 754 N N . ALA A 1 95 ? 1.349 -8.537 11.323 1.00 93.75 95 ALA A N 1
ATOM 755 C CA . ALA A 1 95 ? 1.207 -7.915 12.633 1.00 93.75 95 ALA A CA 1
ATOM 756 C C . ALA A 1 95 ? -0.140 -7.189 12.817 1.00 93.75 95 ALA A C 1
ATOM 758 O O . ALA A 1 95 ? -0.742 -7.290 13.886 1.00 93.75 95 ALA A O 1
ATOM 759 N N . LEU A 1 96 ? -0.629 -6.493 11.782 1.00 92.62 96 LEU A N 1
ATOM 760 C CA . LEU A 1 96 ? -1.940 -5.832 11.799 1.00 92.62 96 LEU A CA 1
ATOM 761 C C . LEU A 1 96 ? -3.085 -6.847 11.914 1.00 92.62 96 LEU A C 1
ATOM 763 O O . LEU A 1 96 ? -4.002 -6.648 12.704 1.00 92.62 96 LEU A O 1
ATOM 767 N N . LEU A 1 97 ? -3.004 -7.964 11.186 1.00 91.19 97 LEU A N 1
ATOM 768 C CA . LEU A 1 97 ? -4.025 -9.015 11.234 1.00 91.19 97 LEU A CA 1
ATOM 769 C C . LEU A 1 97 ? -3.987 -9.817 12.541 1.00 91.19 97 LEU A C 1
ATOM 771 O O . LEU A 1 97 ? -5.034 -10.231 13.027 1.00 91.19 97 LEU A O 1
ATOM 775 N N . SER A 1 98 ? -2.808 -10.023 13.135 1.00 85.69 98 SER A N 1
ATOM 776 C CA . SER A 1 98 ? -2.692 -10.702 14.432 1.00 85.69 98 SER A CA 1
ATOM 777 C C . SER A 1 98 ? -3.167 -9.844 15.606 1.00 85.69 98 SER A C 1
ATOM 779 O O . SER A 1 98 ? -3.654 -10.386 16.590 1.00 85.69 98 SER A O 1
ATOM 781 N N . GLY A 1 99 ? -3.028 -8.516 15.509 1.00 68.62 99 GLY A N 1
ATOM 782 C CA . GLY A 1 99 ? -3.481 -7.571 16.536 1.00 68.62 99 GLY A CA 1
ATOM 783 C C . GLY A 1 99 ? -4.988 -7.299 16.513 1.00 68.62 99 GLY A C 1
ATOM 784 O O . GLY A 1 99 ? -5.522 -6.795 17.492 1.00 68.62 99 GLY A O 1
ATOM 785 N N . ALA A 1 100 ? -5.682 -7.662 15.431 1.00 55.69 100 ALA A N 1
ATOM 786 C CA . ALA A 1 100 ? -7.137 -7.543 15.309 1.00 55.69 100 ALA A CA 1
ATOM 787 C C . ALA A 1 100 ? -7.914 -8.688 16.000 1.00 55.69 100 ALA A C 1
ATOM 789 O O . ALA A 1 100 ? -9.139 -8.718 15.941 1.00 55.69 100 ALA A O 1
ATOM 790 N N . ALA A 1 101 ? -7.217 -9.649 16.622 1.00 39.28 101 ALA A N 1
ATOM 791 C CA . ALA A 1 101 ? -7.789 -10.890 17.146 1.00 39.28 101 ALA A CA 1
ATOM 792 C C . ALA A 1 101 ? -7.984 -10.924 18.677 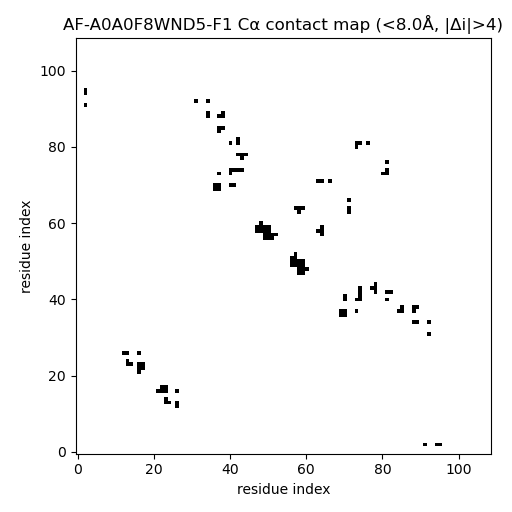1.00 39.28 101 ALA A C 1
ATOM 794 O O . ALA A 1 101 ? -8.096 -12.014 19.237 1.00 39.28 101 ALA A O 1
ATOM 795 N N . GLU A 1 102 ? -8.044 -9.779 19.365 1.00 37.38 102 GLU A N 1
ATOM 796 C CA . GLU A 1 102 ? -8.638 -9.753 20.709 1.00 37.38 102 GLU A CA 1
ATOM 797 C C . GLU A 1 102 ? -10.143 -9.478 20.585 1.00 37.38 102 GLU A C 1
ATOM 799 O O . GLU A 1 102 ? -10.530 -8.375 20.190 1.00 37.38 102 GLU A O 1
ATOM 804 N N . PRO A 1 103 ? -11.016 -10.463 20.882 1.00 41.09 103 PRO A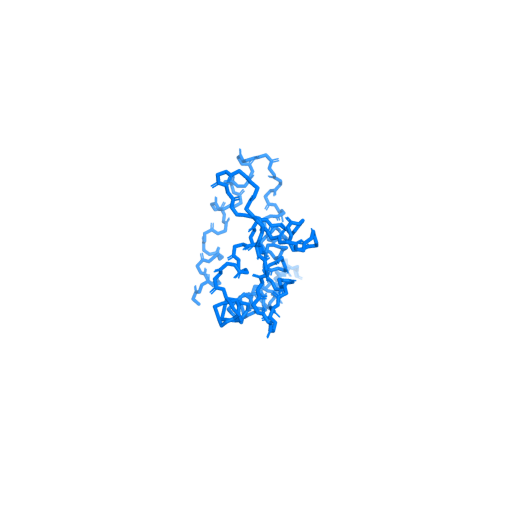 N 1
ATOM 805 C CA . PRO A 1 103 ? -12.427 -10.178 21.046 1.00 41.09 103 PRO A CA 1
ATOM 806 C C . PRO A 1 103 ? -12.566 -9.231 22.237 1.00 41.09 103 PRO A C 1
ATOM 808 O O . PRO A 1 103 ? -12.031 -9.497 23.315 1.00 41.09 103 PRO A O 1
ATOM 811 N N . VAL A 1 104 ? -13.286 -8.129 22.025 1.00 48.12 104 VAL A N 1
ATOM 812 C CA . VAL A 1 104 ? -13.822 -7.299 23.107 1.00 48.12 104 VAL A CA 1
ATOM 813 C C . VAL A 1 104 ? -14.413 -8.257 24.148 1.00 48.12 104 VAL A C 1
ATOM 815 O O . VAL A 1 104 ? -15.258 -9.073 23.767 1.00 48.12 104 VAL A O 1
ATOM 818 N N . PRO A 1 105 ? -13.975 -8.222 25.421 1.00 41.91 105 PRO A N 1
ATOM 819 C CA . PRO A 1 105 ? -14.711 -8.900 26.465 1.00 41.91 105 PRO A CA 1
ATOM 820 C C . PRO A 1 105 ? -16.068 -8.209 26.505 1.00 41.91 105 PRO A C 1
ATOM 822 O O . PRO A 1 105 ? -16.189 -7.066 26.940 1.00 41.91 105 PRO A O 1
ATOM 825 N N . THR A 1 106 ? -17.075 -8.868 25.944 1.00 49.28 106 THR A N 1
ATOM 826 C CA . THR A 1 106 ? -18.461 -8.612 26.297 1.00 49.28 106 THR A CA 1
ATOM 827 C C . THR A 1 106 ? -18.554 -8.922 27.781 1.00 49.28 106 THR A C 1
ATOM 829 O O . THR A 1 106 ? -18.625 -10.088 28.172 1.00 49.28 106 THR A O 1
ATOM 832 N N . ASP A 1 107 ? -18.446 -7.873 28.595 1.00 49.31 107 ASP A N 1
ATOM 833 C CA . ASP A 1 107 ? -19.003 -7.846 29.939 1.00 49.31 107 ASP A CA 1
ATOM 834 C C . ASP A 1 107 ? -20.517 -8.052 29.785 1.00 49.31 107 ASP A C 1
ATOM 836 O O . ASP A 1 107 ? -21.285 -7.095 29.718 1.00 49.31 107 ASP A O 1
ATOM 840 N N . ASP A 1 108 ? -20.926 -9.311 29.656 1.00 40.25 108 ASP A N 1
ATOM 841 C CA . ASP A 1 108 ? -22.299 -9.749 29.854 1.00 40.25 108 ASP A CA 1
ATOM 842 C C . ASP A 1 108 ? -22.350 -10.443 31.225 1.00 40.25 108 ASP A C 1
ATOM 844 O O . ASP A 1 108 ? -21.828 -11.546 31.393 1.00 40.25 108 ASP A O 1
ATOM 848 N N . GLU A 1 109 ? -22.900 -9.681 32.178 1.00 38.75 109 GLU A N 1
ATOM 849 C CA . GLU A 1 109 ? -23.491 -9.994 33.501 1.00 38.75 109 GLU A CA 1
ATOM 850 C C . GLU A 1 109 ? -23.169 -11.322 34.219 1.00 38.75 109 GLU A C 1
ATOM 852 O O . GLU A 1 109 ? -23.545 -12.420 33.746 1.00 38.75 109 GLU A O 1
#

InterPro domains:
  IPR021382 Protein of unknown function DUF3014 [PF11219] (1-93)

Nearest PDB structures (foldseek):
  3aei-assembly1_A  TM=3.228E-01  e=1.465E+00  Thermococcus sp. JCM 11816